Protein AF-A0AAU3LSI2-F1 (afdb_monomer_lite)

Radius of gyration: 29.55 Å; chains: 1; bounding box: 69×57×90 Å

Sequence (149 aa):
MSITVATTAGSTATKSLTALTSHPAGTPSTLPPGGSREDDRQQPCTAHPNWCTEAGIHDAHLGARHVVMGNDGRELLDARLLDFSGSQPAIGLGETDTDAAEARAKAKDFRKFADDLETLADMMDATTSTDRDVASCPGGVSFCTGDSD

pLDDT: mean 72.15, std 24.59, range [27.47, 98.5]

Foldseek 3Di:
DDDDDDDDDDDDDDPDDPDDDDDDDDDDDDDDDDDDPPPQQPAADPVCRPFFPGTHDDQKGKGDWDFDADPVRDTPWIWIWIDGRPDDIFIDIPPDTHHPVRVVVVVVVVVVVVVVVVVVVVVVVVVVVVVVVVVVDDPDDPPPPPDDD

Secondary structure (DSSP, 8-state):
-----PPP--------------------------S--SSTTSSBPSSSTTTB--BSS-SEEEB--EEEEPTTS-EEEEEEEEEETTSPPEEEETTEEE-HHHHHHHHHHHHHHHHHHHHHHHHHHHHHHHHHHHHS--TT---------

Structure (mmCIF, N/CA/C/O backbone):
data_AF-A0AAU3LSI2-F1
#
_entry.id   AF-A0AAU3LSI2-F1
#
loop_
_atom_site.group_PDB
_atom_site.id
_atom_site.type_symbol
_atom_site.label_atom_id
_atom_site.label_alt_id
_atom_site.label_comp_id
_atom_site.label_asym_id
_atom_site.label_entity_id
_atom_site.label_seq_id
_atom_site.pdbx_PDB_ins_code
_atom_site.Cartn_x
_atom_site.Cartn_y
_atom_site.Cartn_z
_atom_site.occupancy
_atom_site.B_iso_or_equiv
_atom_site.auth_seq_id
_atom_site.auth_comp_id
_atom_site.auth_asym_id
_atom_site.auth_atom_id
_atom_site.pdbx_PDB_model_num
ATOM 1 N N . MET A 1 1 ? -7.293 36.433 24.612 1.00 41.31 1 MET A N 1
ATOM 2 C CA . MET A 1 1 ? -5.992 36.092 24.002 1.00 41.31 1 MET A CA 1
ATOM 3 C C . MET A 1 1 ? -6.304 35.357 22.714 1.00 41.31 1 MET A C 1
ATOM 5 O O . MET A 1 1 ? -6.862 34.273 22.783 1.00 41.31 1 MET A O 1
ATOM 9 N N . SER A 1 2 ? -6.075 36.000 21.571 1.00 32.50 2 SER A N 1
ATOM 10 C CA . SER A 1 2 ? -6.440 35.491 20.244 1.00 32.50 2 SER A CA 1
ATOM 11 C C . SER A 1 2 ? -5.163 35.177 19.479 1.00 32.50 2 SER A C 1
ATOM 13 O O . SER A 1 2 ? -4.263 36.015 19.449 1.00 32.50 2 SER A O 1
ATOM 15 N N . ILE A 1 3 ? -5.077 33.988 18.886 1.00 37.44 3 ILE A N 1
ATOM 16 C CA . ILE A 1 3 ? -3.946 33.593 18.047 1.00 37.44 3 ILE A CA 1
ATOM 17 C C . ILE A 1 3 ? -4.458 33.531 16.610 1.00 37.44 3 ILE A C 1
ATOM 19 O O . ILE A 1 3 ? -5.255 32.665 16.260 1.00 37.44 3 ILE A O 1
ATOM 23 N N . THR A 1 4 ? -4.027 34.494 15.803 1.00 33.72 4 THR A N 1
ATOM 24 C CA . THR A 1 4 ? -4.223 34.518 14.353 1.00 33.72 4 THR A CA 1
ATOM 25 C C . THR A 1 4 ? -3.059 33.764 13.722 1.00 33.72 4 THR A C 1
ATOM 27 O O . THR A 1 4 ? -1.910 34.161 13.913 1.00 33.72 4 THR A O 1
ATOM 30 N N . VAL A 1 5 ? -3.329 32.698 12.969 1.00 39.44 5 VAL A N 1
ATOM 31 C CA . VAL A 1 5 ? -2.311 32.030 12.147 1.00 39.44 5 VAL A CA 1
ATOM 32 C C . VAL A 1 5 ? -2.529 32.453 10.701 1.00 39.44 5 VAL A C 1
ATOM 34 O O . VAL A 1 5 ? -3.576 32.184 10.116 1.00 39.44 5 VAL A O 1
ATOM 37 N N . ALA A 1 6 ? -1.548 33.178 10.165 1.00 33.34 6 ALA A N 1
ATOM 38 C CA . ALA A 1 6 ? -1.516 33.642 8.789 1.00 33.34 6 ALA A CA 1
ATOM 39 C C . ALA A 1 6 ? -0.856 32.605 7.865 1.00 33.34 6 ALA A C 1
ATOM 41 O O . ALA A 1 6 ? 0.060 31.877 8.244 1.00 33.34 6 ALA A O 1
ATOM 42 N N . THR A 1 7 ? -1.381 32.589 6.648 1.00 33.81 7 THR A N 1
ATOM 43 C CA . THR A 1 7 ? -1.206 31.681 5.515 1.00 33.81 7 THR A CA 1
ATOM 44 C C . THR A 1 7 ? 0.236 31.554 5.012 1.00 33.81 7 THR A C 1
ATOM 46 O O . THR A 1 7 ? 0.940 32.549 4.853 1.00 33.81 7 THR A O 1
ATOM 49 N N . THR A 1 8 ? 0.651 30.333 4.666 1.00 36.12 8 THR A N 1
ATOM 50 C CA . THR A 1 8 ? 1.864 30.059 3.887 1.00 36.12 8 THR A CA 1
ATOM 51 C C . THR A 1 8 ? 1.590 30.230 2.392 1.00 36.12 8 THR A C 1
ATOM 53 O O . THR A 1 8 ? 0.617 29.701 1.856 1.00 36.12 8 THR A O 1
ATOM 56 N N . ALA A 1 9 ? 2.470 30.955 1.703 1.00 37.00 9 ALA A N 1
ATOM 57 C CA . ALA A 1 9 ? 2.508 31.022 0.249 1.00 37.00 9 ALA A CA 1
ATOM 58 C C . ALA A 1 9 ? 3.908 30.648 -0.256 1.00 37.00 9 ALA A C 1
ATOM 60 O O . ALA A 1 9 ? 4.896 31.256 0.144 1.00 37.00 9 ALA A O 1
ATOM 61 N N . GLY A 1 10 ? 3.945 29.696 -1.193 1.00 27.47 10 GLY A N 1
ATOM 62 C CA . GLY A 1 10 ? 4.858 29.736 -2.334 1.00 27.47 10 GLY A CA 1
ATOM 63 C C . GLY A 1 10 ? 6.136 28.897 -2.274 1.00 27.47 10 GLY A C 1
ATOM 64 O O . GLY A 1 10 ? 7.200 29.393 -1.923 1.00 27.47 10 GLY A O 1
ATOM 65 N N . SER A 1 11 ? 6.085 27.694 -2.847 1.00 34.47 11 SER A N 1
ATOM 66 C CA . SER A 1 11 ? 6.976 27.399 -3.977 1.00 34.47 11 SER A CA 1
ATOM 67 C C . SER A 1 11 ? 6.396 26.323 -4.884 1.00 34.47 11 SER A C 1
ATOM 69 O O . SER A 1 11 ? 6.007 25.236 -4.472 1.00 34.47 11 SER A O 1
ATOM 71 N N . THR A 1 12 ? 6.304 26.727 -6.140 1.00 36.72 12 THR A N 1
ATOM 72 C CA . THR A 1 12 ? 5.748 26.079 -7.318 1.00 36.72 12 THR A CA 1
ATOM 73 C C . THR A 1 12 ? 6.638 24.952 -7.828 1.00 36.72 12 THR A C 1
ATOM 75 O O . THR A 1 12 ? 7.797 25.187 -8.159 1.00 36.72 12 THR A O 1
ATOM 78 N N . ALA A 1 13 ? 6.060 23.770 -8.024 1.00 34.84 13 ALA A N 1
ATOM 79 C CA . ALA A 1 13 ? 6.548 22.795 -8.991 1.00 34.84 13 ALA A CA 1
ATOM 80 C C . ALA A 1 13 ? 5.341 22.240 -9.756 1.00 34.84 13 ALA A C 1
ATOM 82 O O . ALA A 1 13 ? 4.766 21.211 -9.414 1.00 34.84 13 ALA A O 1
ATOM 83 N N . THR A 1 14 ? 4.917 22.970 -10.785 1.00 35.16 14 THR A N 1
ATOM 84 C CA . THR A 1 14 ? 3.986 22.474 -11.800 1.00 35.16 14 THR A CA 1
ATOM 85 C C . THR A 1 14 ? 4.670 21.358 -12.585 1.00 35.16 14 THR A C 1
ATOM 87 O O . THR A 1 14 ? 5.430 21.630 -13.513 1.00 35.16 14 THR A O 1
ATOM 90 N N . LYS A 1 15 ? 4.414 20.097 -12.223 1.00 33.75 15 LYS A N 1
ATOM 91 C CA . LYS A 1 15 ? 4.576 18.983 -13.160 1.00 33.75 15 LYS A CA 1
ATOM 92 C C . LYS A 1 15 ? 3.300 18.906 -13.988 1.00 33.75 15 LYS A C 1
ATOM 94 O O . LYS A 1 15 ? 2.236 18.577 -13.473 1.00 33.75 15 LYS A O 1
ATOM 99 N N . SER A 1 16 ? 3.416 19.286 -15.255 1.00 32.66 16 SER A N 1
ATOM 100 C CA . SER A 1 16 ? 2.362 19.131 -16.251 1.00 32.66 16 SER A CA 1
ATOM 101 C C . SER A 1 16 ? 1.941 17.664 -16.329 1.00 32.66 16 SER A C 1
ATOM 103 O O . SER A 1 16 ? 2.702 16.820 -16.794 1.00 32.66 16 SER A O 1
ATOM 105 N N . LEU A 1 17 ? 0.727 17.372 -15.864 1.00 36.81 17 LEU A N 1
ATOM 106 C CA . LEU A 1 17 ? 0.017 16.130 -16.141 1.00 36.81 17 LEU A CA 1
ATOM 107 C C . LEU A 1 17 ? -0.451 16.178 -17.595 1.00 36.81 17 LEU A C 1
ATOM 109 O O . LEU A 1 17 ? -1.434 16.840 -17.927 1.00 36.81 17 LEU A O 1
ATOM 113 N N . THR A 1 18 ? 0.272 15.492 -18.473 1.00 36.28 18 THR A N 1
ATOM 114 C CA . THR A 1 18 ? -0.213 15.226 -19.825 1.00 36.28 18 THR A CA 1
ATOM 115 C C . THR A 1 18 ?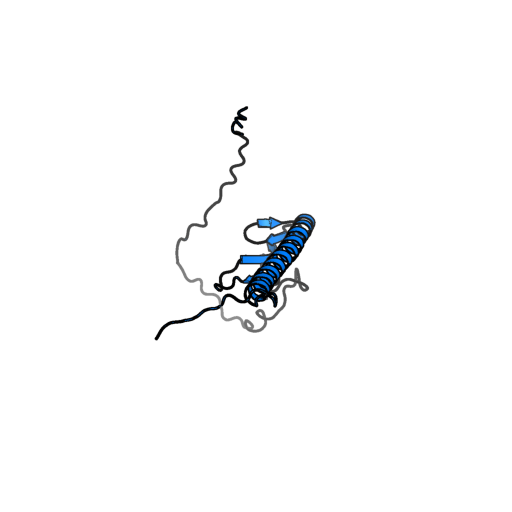 -1.283 14.143 -19.723 1.00 36.28 18 THR A C 1
ATOM 117 O O . THR A 1 18 ? -0.981 12.956 -19.649 1.00 36.28 18 THR A O 1
ATOM 120 N N . ALA A 1 19 ? -2.544 14.571 -19.674 1.00 37.38 19 ALA A N 1
ATOM 121 C CA . ALA A 1 19 ? -3.696 13.704 -19.864 1.00 37.38 19 ALA A CA 1
ATOM 122 C C . ALA A 1 19 ? -3.583 13.015 -21.234 1.00 37.38 19 ALA A C 1
ATOM 124 O O . ALA A 1 19 ? -3.453 13.689 -22.258 1.00 37.38 19 ALA A O 1
ATOM 125 N N 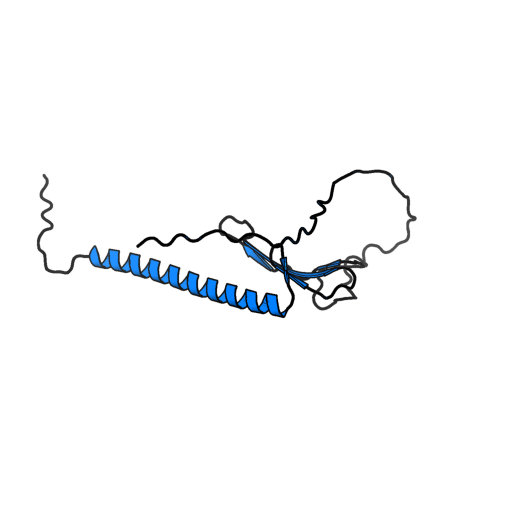. LEU A 1 20 ? -3.609 11.681 -21.259 1.00 46.38 20 LEU A N 1
ATOM 126 C CA . LEU A 1 20 ? -3.621 10.912 -22.501 1.00 46.38 20 LEU A CA 1
ATOM 127 C C . LEU A 1 20 ? -4.963 11.121 -23.214 1.00 46.38 20 LEU A C 1
ATOM 129 O O . LEU A 1 20 ? -5.992 10.548 -22.862 1.00 46.38 20 LEU A O 1
ATOM 133 N N . THR A 1 21 ? -4.933 11.982 -24.225 1.00 34.25 21 THR A N 1
ATOM 134 C CA . THR A 1 21 ? -5.989 12.204 -25.207 1.00 34.25 21 THR A CA 1
ATOM 135 C C . THR A 1 21 ? -6.193 10.942 -26.048 1.00 34.25 21 THR A C 1
ATOM 137 O O . THR A 1 21 ? -5.283 10.472 -26.726 1.00 34.25 21 THR A O 1
ATOM 140 N N . SER A 1 22 ? -7.415 10.408 -26.038 1.00 44.97 22 SER A N 1
ATOM 141 C CA . SER A 1 22 ? -7.897 9.431 -27.025 1.00 44.97 22 SER A CA 1
ATOM 142 C C . SER A 1 22 ? -7.885 10.040 -28.426 1.00 44.97 22 SER A C 1
ATOM 144 O O . SER A 1 22 ? -8.286 11.193 -28.520 1.00 44.97 22 SER A O 1
ATOM 146 N N . HIS A 1 23 ? -7.488 9.296 -29.474 1.00 37.69 23 HIS A N 1
ATOM 147 C CA . HIS A 1 23 ? -7.850 9.480 -30.903 1.00 37.69 23 HIS A CA 1
ATOM 148 C C . HIS A 1 23 ? -7.210 8.357 -31.776 1.00 37.69 23 HIS A C 1
ATOM 150 O O . HIS A 1 23 ? -6.316 7.668 -31.291 1.00 37.69 23 HIS A O 1
ATOM 156 N N . PRO A 1 24 ? -7.677 8.082 -33.015 1.00 39.47 24 PRO A N 1
ATOM 157 C CA . PRO A 1 24 ? -8.658 7.045 -33.343 1.00 39.47 24 PRO A CA 1
ATOM 158 C C . PRO A 1 24 ? -8.114 5.979 -34.330 1.00 39.47 24 PRO A C 1
ATOM 160 O O . PRO A 1 24 ? -6.969 6.020 -34.770 1.00 39.47 24 PRO A O 1
ATOM 163 N N . ALA A 1 25 ? -8.966 5.013 -34.679 1.00 47.81 25 ALA A N 1
ATOM 164 C CA . ALA A 1 25 ? -8.683 3.881 -35.564 1.00 47.81 25 ALA A CA 1
ATOM 165 C C . ALA A 1 25 ? -8.319 4.240 -37.029 1.00 47.81 25 ALA A C 1
ATOM 167 O O . ALA A 1 25 ? -8.927 5.123 -37.632 1.00 47.81 25 ALA A O 1
ATOM 168 N N . GLY A 1 26 ? -7.412 3.439 -37.614 1.00 31.41 26 GLY A N 1
ATOM 169 C CA . GLY A 1 26 ? -7.097 3.296 -39.053 1.00 31.41 26 GLY A CA 1
ATOM 170 C C . GLY A 1 26 ? -5.628 2.865 -39.223 1.00 31.41 26 GLY A C 1
ATOM 171 O O . GLY A 1 26 ? -4.759 3.514 -38.663 1.00 31.41 26 GLY A O 1
ATOM 172 N N . THR A 1 27 ? -5.199 1.792 -39.900 1.00 35.41 27 THR A N 1
ATOM 173 C CA . THR A 1 27 ? -5.689 0.967 -41.033 1.00 35.41 27 THR A CA 1
ATOM 174 C C . THR A 1 27 ? -4.915 -0.386 -40.965 1.00 35.41 27 THR A C 1
ATOM 176 O O . THR A 1 27 ? -3.877 -0.432 -40.300 1.00 35.41 27 THR A O 1
ATOM 179 N N . PRO A 1 28 ? -5.352 -1.500 -41.595 1.00 46.59 28 PRO A N 1
ATOM 180 C CA . PRO A 1 28 ? -4.821 -2.834 -41.318 1.00 46.59 28 PRO A CA 1
ATOM 181 C C . PRO A 1 28 ? -3.526 -3.099 -42.094 1.00 46.59 28 PRO A C 1
ATOM 183 O O . PRO A 1 28 ? -3.482 -2.929 -43.311 1.00 46.59 28 PRO A O 1
ATOM 186 N N . SER A 1 29 ? -2.487 -3.565 -41.399 1.00 39.38 29 SER A N 1
ATOM 187 C CA . SER A 1 29 ? -1.257 -4.045 -42.033 1.00 39.38 29 SER A CA 1
ATOM 188 C C . SER A 1 29 ? -1.222 -5.571 -41.971 1.00 39.38 29 SER A C 1
ATOM 190 O O . SER A 1 29 ? -1.083 -6.168 -40.903 1.00 39.38 29 SER A O 1
ATOM 192 N N . THR A 1 30 ? -1.430 -6.201 -43.124 1.00 47.97 30 THR A N 1
ATOM 193 C CA . THR A 1 30 ? -1.398 -7.653 -43.321 1.00 47.97 30 THR A CA 1
ATOM 194 C C . THR A 1 30 ? 0.013 -8.194 -43.063 1.00 47.97 30 THR A C 1
ATOM 196 O O . THR A 1 30 ? 0.951 -7.827 -43.765 1.00 47.97 30 THR A O 1
ATOM 199 N N . LEU A 1 31 ? 0.160 -9.096 -42.085 1.00 46.88 31 LEU A N 1
ATOM 200 C CA . LEU A 1 31 ? 1.379 -9.880 -41.821 1.00 46.88 31 LEU A CA 1
ATOM 201 C C . LEU A 1 31 ? 1.155 -11.363 -42.197 1.00 46.88 31 LEU A C 1
ATOM 203 O O . LEU A 1 31 ? 0.023 -11.842 -42.105 1.00 46.88 31 LEU A O 1
ATOM 207 N N . PRO A 1 32 ? 2.204 -12.093 -42.633 1.00 41.88 32 PRO A N 1
ATOM 208 C CA . PRO A 1 32 ? 2.092 -13.430 -43.217 1.00 41.88 32 PRO A CA 1
ATOM 209 C C . PRO A 1 32 ? 1.790 -14.513 -42.161 1.00 41.88 32 PRO A C 1
ATOM 211 O O . PRO A 1 32 ? 2.082 -14.312 -40.977 1.00 41.88 32 PRO A O 1
ATOM 214 N N . PRO A 1 33 ? 1.241 -15.682 -42.558 1.00 50.38 33 PRO A N 1
ATOM 215 C CA . PRO A 1 33 ? 0.947 -16.771 -41.637 1.00 50.38 33 PRO A CA 1
ATOM 216 C C . PRO A 1 33 ? 2.232 -17.566 -41.375 1.00 50.38 33 PRO A C 1
ATOM 218 O O . PRO A 1 33 ? 2.565 -18.504 -42.093 1.00 50.38 33 PRO A O 1
ATOM 221 N N . GLY A 1 34 ? 2.989 -17.145 -40.364 1.00 37.50 34 GLY A N 1
ATOM 222 C CA . GLY A 1 34 ? 4.120 -17.889 -39.809 1.00 37.50 34 GLY A CA 1
ATOM 223 C C . GLY A 1 34 ? 3.734 -18.441 -38.444 1.00 37.50 34 GLY A C 1
ATOM 224 O O . GLY A 1 34 ? 3.289 -17.681 -37.588 1.00 37.50 34 GLY A O 1
ATOM 225 N N . GLY A 1 35 ? 3.828 -19.762 -38.296 1.00 46.56 35 GLY A N 1
ATOM 226 C CA . GLY A 1 35 ? 3.338 -20.532 -37.156 1.00 46.56 35 GLY A CA 1
ATOM 227 C C . GLY A 1 35 ? 3.969 -20.199 -35.802 1.00 46.56 35 GLY A C 1
ATOM 228 O O . GLY A 1 35 ? 4.952 -19.470 -35.706 1.00 46.56 35 GLY A O 1
ATOM 229 N N . SER A 1 36 ? 3.368 -20.807 -34.776 1.00 48.41 36 SER A N 1
ATOM 230 C CA . SER A 1 36 ? 3.745 -20.774 -33.355 1.00 48.41 36 SER A CA 1
ATOM 231 C C . SER A 1 36 ? 3.415 -19.467 -32.628 1.00 48.41 36 SER A C 1
ATOM 233 O O . SER A 1 36 ? 4.295 -18.699 -32.270 1.00 48.41 36 SER A O 1
ATOM 235 N N . ARG A 1 37 ? 2.125 -19.211 -32.371 1.00 47.09 37 ARG A N 1
ATOM 236 C CA . ARG A 1 37 ? 1.672 -18.095 -31.508 1.00 47.09 37 ARG A CA 1
ATOM 237 C C . ARG A 1 37 ? 0.943 -18.531 -30.237 1.00 47.09 37 ARG A C 1
ATOM 239 O O . ARG A 1 37 ? 0.452 -17.681 -29.499 1.00 47.09 37 ARG A O 1
ATOM 246 N N . GLU A 1 38 ? 0.877 -19.832 -29.979 1.00 45.94 38 GLU A N 1
ATOM 247 C CA . GLU A 1 38 ? 0.190 -20.380 -28.804 1.00 45.94 38 GLU A CA 1
ATOM 248 C C . GLU A 1 38 ? 1.136 -20.711 -27.639 1.00 45.94 38 GLU A C 1
ATOM 250 O O . GLU A 1 38 ? 0.653 -20.853 -26.524 1.00 45.94 38 GLU A O 1
ATOM 255 N N . ASP A 1 39 ? 2.462 -20.721 -27.843 1.00 50.59 39 ASP A N 1
ATOM 256 C CA . ASP A 1 39 ? 3.438 -21.008 -26.770 1.00 50.59 39 ASP A CA 1
ATOM 257 C C . ASP A 1 39 ? 4.058 -19.744 -26.134 1.00 50.59 39 ASP A C 1
ATOM 259 O O . ASP A 1 39 ? 4.428 -19.734 -24.964 1.00 50.59 39 ASP A O 1
ATOM 263 N N . ASP A 1 40 ? 4.093 -18.625 -26.867 1.00 53.03 40 ASP A N 1
ATOM 264 C CA . ASP A 1 40 ? 4.729 -17.371 -26.418 1.00 53.03 40 ASP A CA 1
ATOM 265 C C . ASP A 1 40 ? 3.920 -16.614 -25.347 1.00 53.03 40 ASP A C 1
ATOM 267 O O . ASP A 1 40 ? 4.445 -15.746 -24.654 1.00 53.03 40 ASP A O 1
ATOM 271 N N . ARG A 1 41 ? 2.627 -16.936 -25.185 1.00 54.31 41 ARG A N 1
ATOM 272 C CA . ARG A 1 41 ? 1.745 -16.294 -24.188 1.00 54.31 41 ARG A CA 1
ATOM 273 C C . ARG A 1 41 ? 1.864 -16.888 -22.785 1.00 54.31 41 ARG A C 1
ATOM 275 O O . ARG A 1 41 ? 1.249 -16.359 -21.864 1.00 54.31 41 ARG A O 1
ATOM 282 N N . GLN A 1 42 ? 2.630 -17.967 -22.630 1.00 62.56 42 GLN A N 1
ATOM 283 C CA . GLN A 1 42 ? 2.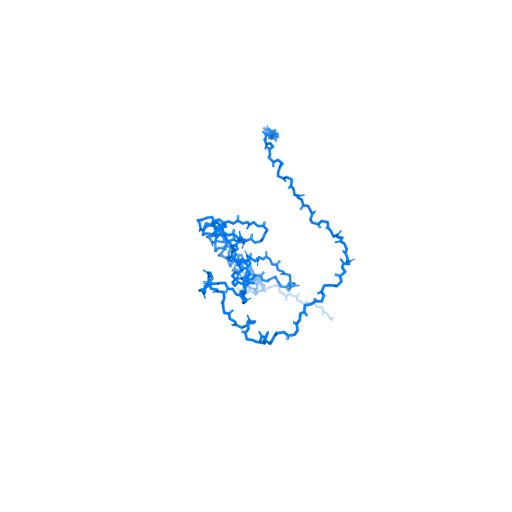812 -18.654 -21.352 1.00 62.56 42 GLN A CA 1
ATOM 284 C C . GLN A 1 42 ? 4.241 -18.544 -20.806 1.00 62.56 42 GLN A C 1
ATOM 286 O O . GLN A 1 42 ? 4.483 -18.926 -19.661 1.00 62.56 42 GLN A O 1
ATOM 291 N N . GLN A 1 43 ? 5.187 -18.033 -21.603 1.00 79.69 43 GLN A N 1
ATOM 292 C CA . GLN A 1 43 ? 6.568 -17.873 -21.160 1.00 79.69 43 GLN A CA 1
ATOM 293 C C . GLN A 1 43 ? 6.652 -16.741 -20.121 1.00 79.69 43 GLN A C 1
ATOM 295 O O . GLN A 1 43 ? 6.157 -15.636 -20.382 1.00 79.69 43 GLN A O 1
ATOM 300 N N . PRO A 1 44 ? 7.251 -16.994 -18.942 1.00 85.88 44 PRO A N 1
ATOM 301 C CA . PRO A 1 44 ? 7.406 -15.978 -17.912 1.00 85.88 44 PRO A CA 1
ATOM 302 C C . PRO A 1 44 ? 8.331 -14.859 -18.397 1.00 85.88 44 PRO A C 1
ATOM 304 O O . PRO A 1 44 ? 9.205 -15.076 -19.241 1.00 85.88 44 PRO A O 1
ATOM 307 N N . CYS A 1 45 ? 8.167 -13.665 -17.828 1.00 89.12 45 CYS A N 1
ATOM 308 C CA . CYS A 1 45 ? 9.058 -12.543 -18.095 1.00 89.12 45 CYS A CA 1
ATOM 309 C C . CYS A 1 45 ? 10.530 -12.944 -17.899 1.00 89.12 45 CYS A C 1
ATOM 311 O O . CYS A 1 45 ? 10.926 -13.397 -16.826 1.00 89.12 45 CYS A O 1
ATOM 313 N N . THR A 1 46 ? 11.362 -12.736 -18.918 1.00 88.69 46 THR A N 1
ATOM 314 C CA . THR A 1 46 ? 12.793 -13.072 -18.854 1.00 88.69 46 THR A CA 1
ATOM 315 C C . THR A 1 46 ? 13.624 -12.011 -18.136 1.00 88.69 46 THR A C 1
ATOM 317 O O . THR A 1 46 ? 14.647 -12.348 -17.545 1.00 88.69 46 THR A O 1
ATOM 320 N N . ALA A 1 47 ? 13.187 -10.747 -18.152 1.00 88.50 47 ALA A N 1
ATOM 321 C CA . ALA A 1 47 ? 13.870 -9.649 -17.467 1.00 88.50 47 ALA A CA 1
ATOM 322 C C . ALA A 1 47 ? 13.728 -9.748 -15.941 1.00 88.50 47 ALA A C 1
ATOM 324 O O . ALA A 1 47 ? 14.689 -9.522 -15.209 1.00 88.50 47 ALA A O 1
ATOM 325 N N . HIS A 1 48 ? 12.540 -10.137 -15.472 1.00 89.81 48 HIS A N 1
ATOM 326 C CA . HIS A 1 48 ? 12.174 -10.159 -14.055 1.00 89.81 48 HIS A CA 1
ATOM 327 C C . HIS A 1 48 ? 11.397 -11.436 -13.685 1.00 89.81 48 HIS A C 1
ATOM 329 O O . HIS A 1 48 ? 10.233 -11.364 -13.275 1.00 89.81 48 HIS A O 1
ATOM 335 N N . PRO A 1 49 ? 12.017 -12.626 -13.813 1.00 88.81 49 PRO A N 1
ATOM 336 C CA . PRO A 1 49 ? 11.321 -13.916 -13.730 1.00 88.81 49 PRO A CA 1
ATOM 337 C C . PRO A 1 49 ? 10.761 -14.246 -12.343 1.00 88.81 49 PRO A C 1
ATOM 339 O O . PRO A 1 49 ? 9.936 -15.143 -12.203 1.00 88.81 49 PRO A O 1
ATOM 342 N N . ASN A 1 50 ? 11.225 -13.560 -11.299 1.00 90.81 50 ASN A N 1
ATOM 343 C CA . ASN A 1 50 ? 10.861 -13.834 -9.912 1.00 90.81 50 ASN A CA 1
ATOM 344 C C . ASN A 1 50 ? 9.696 -12.986 -9.387 1.00 90.81 50 ASN A C 1
ATOM 346 O O . ASN A 1 50 ? 9.208 -13.271 -8.295 1.00 90.81 50 ASN A O 1
ATOM 350 N N . TRP A 1 51 ? 9.282 -11.937 -10.098 1.00 92.19 51 TRP A N 1
ATOM 351 C CA . TRP A 1 51 ? 8.242 -11.038 -9.591 1.00 92.19 51 TRP A CA 1
ATOM 352 C C . TRP A 1 51 ? 7.300 -10.492 -10.655 1.00 92.19 51 TRP A C 1
ATOM 354 O O . TRP A 1 51 ? 6.169 -10.154 -10.308 1.00 92.19 51 TRP A O 1
ATOM 364 N N . CYS A 1 52 ? 7.721 -10.395 -11.919 1.00 93.62 52 CYS A N 1
ATOM 365 C CA . CYS A 1 52 ? 6.853 -9.881 -12.965 1.00 93.62 52 CYS A CA 1
ATOM 366 C C . CYS A 1 52 ? 5.800 -10.924 -13.354 1.00 93.62 52 CYS A C 1
ATOM 368 O O . CYS A 1 52 ? 6.119 -12.086 -13.606 1.00 93.62 52 CYS A O 1
ATOM 370 N N . THR A 1 53 ? 4.539 -10.498 -13.393 1.00 93.38 53 THR A N 1
ATOM 371 C CA . THR A 1 53 ? 3.385 -11.348 -13.710 1.00 93.38 53 THR A CA 1
ATOM 372 C C . THR A 1 53 ? 2.993 -11.312 -15.184 1.00 93.38 53 THR A C 1
ATOM 374 O O . THR A 1 53 ? 2.163 -12.111 -15.606 1.00 93.38 53 THR A O 1
ATOM 377 N N . GLU A 1 54 ? 3.574 -10.400 -15.963 1.00 90.06 54 GLU A N 1
ATOM 378 C CA . GLU A 1 54 ? 3.332 -10.279 -17.401 1.00 90.06 54 GLU A CA 1
ATOM 379 C C . GLU A 1 54 ? 4.080 -11.379 -18.175 1.00 90.06 54 GLU A C 1
ATOM 381 O O . GLU A 1 54 ? 5.245 -11.686 -17.889 1.00 90.06 54 GLU A O 1
ATOM 386 N N . ALA A 1 55 ? 3.420 -11.957 -19.180 1.00 87.31 55 ALA A N 1
ATOM 387 C CA . ALA A 1 55 ? 3.959 -13.031 -20.014 1.00 87.31 55 ALA A CA 1
ATOM 388 C C . ALA A 1 55 ? 4.396 -12.529 -21.398 1.00 87.31 55 ALA A C 1
ATOM 390 O O . ALA A 1 55 ? 3.878 -11.536 -21.912 1.00 87.31 55 ALA A O 1
ATOM 391 N N . GLY A 1 56 ? 5.322 -13.256 -22.024 1.00 85.62 56 GLY A N 1
ATOM 392 C CA . GLY A 1 56 ? 5.865 -12.911 -23.338 1.00 85.62 56 GLY A CA 1
ATOM 393 C C . GLY A 1 56 ? 6.817 -11.708 -23.313 1.00 85.62 56 GLY A C 1
ATOM 394 O O . GLY A 1 56 ? 7.374 -11.350 -22.276 1.00 85.62 56 GLY A O 1
ATOM 395 N N . ILE A 1 57 ? 7.040 -11.103 -24.483 1.00 86.38 57 ILE A N 1
ATOM 396 C CA . ILE A 1 57 ? 7.902 -9.923 -24.647 1.00 86.38 57 ILE A CA 1
ATOM 397 C C . ILE A 1 57 ? 7.098 -8.659 -24.320 1.00 86.38 57 ILE A C 1
ATOM 399 O O . ILE A 1 57 ? 6.090 -8.383 -24.972 1.00 86.38 57 ILE A O 1
ATOM 403 N N . HIS A 1 58 ? 7.564 -7.883 -23.342 1.00 87.56 58 HIS A N 1
ATOM 404 C CA . HIS A 1 58 ? 6.949 -6.629 -22.902 1.00 87.56 58 HIS A CA 1
ATOM 405 C C . HIS A 1 58 ? 7.995 -5.642 -22.377 1.00 87.56 58 HIS A C 1
ATOM 407 O O . HIS A 1 58 ? 9.051 -6.042 -21.890 1.00 87.56 58 HIS A O 1
ATOM 413 N N . ASP A 1 59 ? 7.674 -4.352 -22.493 1.00 87.81 59 ASP A N 1
ATOM 414 C CA . ASP A 1 59 ? 8.547 -3.236 -22.095 1.00 87.81 59 ASP A CA 1
ATOM 415 C C . ASP A 1 59 ? 8.220 -2.684 -20.694 1.00 87.81 59 ASP A C 1
ATOM 417 O O . ASP A 1 59 ? 8.968 -1.868 -20.145 1.00 87.81 59 ASP A O 1
ATOM 421 N N . ALA A 1 60 ? 7.073 -3.090 -20.143 1.00 89.94 60 ALA A N 1
ATOM 422 C CA . ALA A 1 60 ? 6.572 -2.691 -18.838 1.00 89.94 60 ALA A CA 1
ATOM 423 C C . ALA A 1 60 ? 6.393 -3.934 -17.970 1.00 89.94 60 ALA A C 1
ATOM 425 O O . ALA A 1 60 ? 5.605 -4.822 -18.288 1.00 89.94 60 ALA A O 1
ATOM 426 N N . HIS A 1 61 ? 7.102 -3.966 -16.850 1.00 92.56 61 HIS A N 1
ATOM 427 C CA . HIS A 1 61 ? 7.117 -5.093 -15.939 1.00 92.56 61 HIS A CA 1
ATOM 428 C C . HIS A 1 61 ? 6.257 -4.773 -14.724 1.00 92.56 61 HIS A C 1
ATOM 430 O O . HIS A 1 61 ? 6.593 -3.915 -13.904 1.00 92.56 61 HIS A O 1
ATOM 436 N N . LEU A 1 62 ? 5.134 -5.478 -14.613 1.00 93.38 62 LEU A N 1
ATOM 437 C CA . LEU A 1 62 ? 4.200 -5.338 -13.504 1.00 93.38 62 LEU A CA 1
ATOM 438 C C . LEU A 1 62 ? 4.322 -6.547 -12.584 1.00 93.38 62 LEU A C 1
ATOM 440 O O . LEU A 1 62 ? 4.343 -7.688 -13.046 1.00 93.38 62 LEU A O 1
ATOM 444 N N . GLY A 1 63 ? 4.446 -6.289 -11.288 1.00 94.12 63 GLY A N 1
ATOM 445 C CA . GLY A 1 63 ? 4.408 -7.311 -10.257 1.00 94.12 63 GLY A CA 1
ATOM 446 C C . GLY A 1 63 ? 2.988 -7.670 -9.840 1.00 94.12 63 GLY A C 1
ATOM 447 O O . GLY A 1 63 ? 2.011 -7.039 -10.251 1.00 94.12 63 GLY A O 1
ATOM 448 N N . ALA A 1 64 ? 2.895 -8.666 -8.958 1.00 95.00 64 ALA A N 1
ATOM 449 C CA . ALA A 1 64 ? 1.631 -9.066 -8.361 1.00 95.00 64 ALA A CA 1
ATOM 450 C C . ALA A 1 64 ? 0.919 -7.874 -7.706 1.00 95.00 64 ALA A C 1
ATOM 452 O O . ALA A 1 64 ? 1.528 -7.029 -7.044 1.00 95.00 64 ALA A O 1
ATOM 453 N N . ARG A 1 65 ? -0.395 -7.832 -7.907 1.00 94.19 65 ARG A N 1
ATOM 454 C CA . ARG A 1 65 ? -1.265 -6.793 -7.377 1.00 94.19 65 ARG A CA 1
ATOM 455 C C . ARG A 1 65 ? -1.700 -7.129 -5.951 1.00 94.19 65 ARG A C 1
ATOM 457 O O . ARG A 1 65 ? -2.257 -8.202 -5.725 1.00 94.19 65 ARG A O 1
ATOM 464 N N . HIS A 1 66 ? -1.516 -6.199 -5.018 1.00 95.56 66 HIS A N 1
ATOM 465 C CA . HIS A 1 66 ? -1.953 -6.323 -3.628 1.00 95.56 66 HIS A CA 1
ATOM 466 C C . HIS A 1 66 ? -2.990 -5.248 -3.305 1.00 95.56 66 HIS A C 1
ATOM 468 O O . HIS A 1 66 ? -2.645 -4.075 -3.224 1.00 95.56 66 HIS A O 1
ATOM 474 N N . VAL A 1 67 ? -4.249 -5.643 -3.089 1.00 95.12 67 VAL A N 1
ATOM 475 C CA . VAL A 1 67 ? -5.361 -4.698 -2.894 1.00 95.12 67 VAL A CA 1
ATOM 476 C C . VAL A 1 67 ? -6.007 -4.874 -1.526 1.00 95.12 67 VAL A C 1
ATOM 478 O O . VAL A 1 67 ? -6.285 -5.996 -1.105 1.00 95.12 67 VAL A O 1
ATOM 481 N N . VAL A 1 68 ? -6.292 -3.759 -0.857 1.00 94.94 68 VAL A N 1
ATOM 482 C CA . VAL A 1 68 ? -7.195 -3.695 0.295 1.00 94.94 68 VAL A CA 1
ATOM 483 C C . VAL A 1 68 ? -8.552 -3.205 -0.196 1.00 94.94 68 VAL A C 1
ATOM 485 O O . VAL A 1 68 ? -8.663 -2.104 -0.740 1.00 94.94 68 VAL A O 1
ATOM 488 N N . MET A 1 69 ? -9.582 -4.024 -0.003 1.00 96.00 69 MET A N 1
ATOM 489 C CA . MET A 1 69 ? -10.957 -3.705 -0.387 1.00 96.00 69 MET A CA 1
ATOM 490 C C . MET A 1 69 ? -11.720 -3.101 0.788 1.00 96.00 69 MET A C 1
ATOM 492 O O . MET A 1 69 ? -11.569 -3.538 1.928 1.00 96.00 69 MET A O 1
ATOM 496 N N . GLY A 1 70 ? -12.571 -2.123 0.502 1.00 94.81 70 GLY A N 1
ATOM 497 C CA . GLY A 1 70 ? -13.566 -1.626 1.438 1.00 94.81 70 GLY A CA 1
ATOM 498 C C . GLY A 1 70 ? -14.774 -2.554 1.523 1.00 94.81 70 GLY A C 1
ATOM 499 O O . GLY A 1 70 ? -15.033 -3.365 0.632 1.00 94.81 70 GLY A O 1
ATOM 500 N N . ASN A 1 71 ? -15.567 -2.385 2.582 1.00 95.06 71 ASN A N 1
ATOM 501 C CA . ASN A 1 71 ? -16.822 -3.125 2.772 1.00 95.06 71 ASN A CA 1
ATOM 502 C C . ASN A 1 71 ? -17.874 -2.803 1.695 1.00 95.06 71 ASN A C 1
ATOM 504 O O . ASN A 1 71 ? -18.827 -3.554 1.514 1.00 95.06 71 ASN A O 1
ATOM 508 N N . ASP A 1 72 ? -17.703 -1.688 0.982 1.00 96.19 72 ASP A N 1
ATOM 509 C CA . ASP A 1 72 ? -18.509 -1.281 -0.171 1.00 96.19 72 ASP A CA 1
ATOM 510 C C . ASP A 1 72 ? -18.019 -1.896 -1.497 1.00 96.19 72 ASP A C 1
ATOM 512 O O . ASP A 1 72 ? -18.563 -1.593 -2.559 1.00 96.19 72 ASP A O 1
ATOM 516 N N . GLY A 1 73 ? -16.990 -2.748 -1.450 1.00 94.62 73 GLY A N 1
ATOM 517 C CA . GLY A 1 73 ? -16.392 -3.385 -2.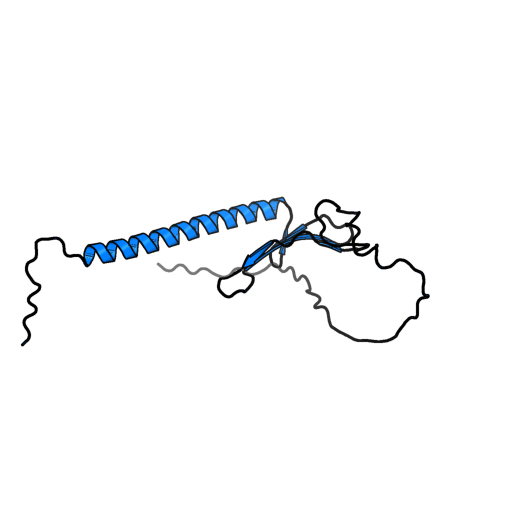618 1.00 94.62 73 GLY A CA 1
ATOM 518 C C . GLY A 1 73 ? -15.524 -2.454 -3.463 1.00 94.62 73 GLY A C 1
ATOM 519 O O . GLY A 1 73 ? -15.074 -2.869 -4.530 1.00 94.62 73 GLY A O 1
ATOM 520 N N . ARG A 1 74 ? -15.265 -1.216 -3.023 1.00 95.88 74 ARG A N 1
ATOM 521 C CA . ARG A 1 74 ? -14.318 -0.319 -3.694 1.00 95.88 74 ARG A CA 1
ATOM 522 C C . ARG A 1 74 ? -12.903 -0.557 -3.188 1.00 95.88 74 ARG A C 1
ATOM 524 O O . ARG A 1 74 ? -12.686 -0.948 -2.044 1.00 95.88 74 ARG A O 1
ATOM 531 N N . GLU A 1 75 ? -11.931 -0.313 -4.052 1.00 94.06 75 GLU A N 1
ATOM 532 C CA . GLU A 1 75 ? -10.521 -0.419 -3.695 1.00 94.06 75 GLU A CA 1
ATOM 533 C C . GLU A 1 75 ? -10.131 0.759 -2.799 1.00 94.06 75 GLU A C 1
ATOM 535 O O . GLU A 1 75 ? -10.373 1.916 -3.142 1.00 94.06 75 GLU A O 1
ATOM 540 N N . LEU A 1 76 ? -9.547 0.463 -1.639 1.00 92.50 76 LEU A N 1
ATOM 541 C CA . LEU A 1 76 ? -9.044 1.478 -0.712 1.00 92.50 76 LEU A CA 1
ATOM 542 C C . LEU A 1 76 ? -7.553 1.730 -0.915 1.00 92.50 76 LEU A C 1
ATOM 544 O O . LEU A 1 76 ? -7.082 2.853 -0.750 1.00 92.50 76 LEU A O 1
ATOM 548 N N . LEU A 1 77 ? -6.810 0.677 -1.251 1.00 93.44 77 LEU A N 1
ATOM 549 C CA . LEU A 1 77 ? -5.372 0.738 -1.452 1.00 93.44 77 LEU A CA 1
ATOM 550 C C . LEU A 1 77 ? -4.941 -0.357 -2.423 1.00 93.44 77 LEU A C 1
ATOM 552 O O . LEU A 1 77 ? -5.397 -1.489 -2.302 1.00 93.44 77 LEU A O 1
ATOM 556 N N . ASP A 1 78 ? -4.032 -0.026 -3.332 1.00 94.06 78 ASP A N 1
ATOM 557 C CA . ASP A 1 78 ? -3.365 -0.968 -4.232 1.00 94.06 78 ASP A CA 1
ATOM 558 C C . ASP A 1 78 ? -1.853 -0.787 -4.104 1.00 94.06 78 ASP A C 1
ATOM 560 O O . ASP A 1 78 ? -1.374 0.342 -3.972 1.00 94.06 78 ASP A O 1
ATOM 564 N N . ALA A 1 79 ? -1.110 -1.885 -4.142 1.00 95.94 79 ALA A N 1
ATOM 565 C CA . ALA A 1 79 ? 0.340 -1.891 -4.159 1.00 95.94 79 ALA A CA 1
ATOM 566 C C . ALA A 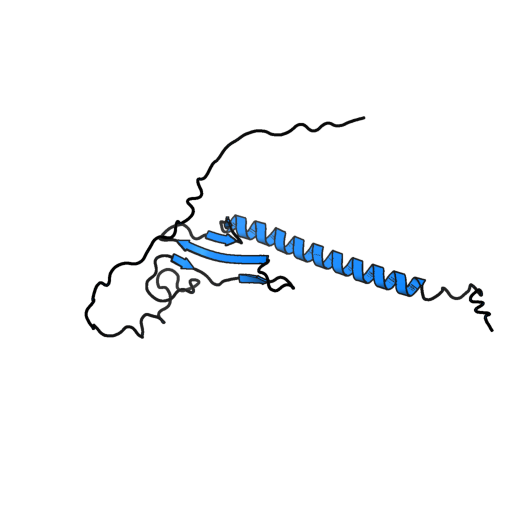1 79 ? 0.866 -2.923 -5.160 1.00 95.94 79 ALA A C 1
ATOM 568 O O . ALA A 1 79 ? 0.413 -4.070 -5.182 1.00 95.94 79 ALA A O 1
ATOM 569 N N . ARG A 1 80 ? 1.858 -2.534 -5.965 1.00 95.56 80 ARG A N 1
ATOM 570 C CA . ARG A 1 80 ? 2.530 -3.430 -6.918 1.00 95.56 80 ARG A CA 1
ATOM 571 C C . ARG A 1 80 ? 3.939 -2.954 -7.252 1.00 95.56 80 ARG A C 1
ATOM 573 O O . ARG A 1 80 ? 4.233 -1.764 -7.182 1.00 95.56 80 ARG A O 1
ATOM 580 N N . LEU A 1 81 ? 4.802 -3.889 -7.639 1.00 95.31 81 LEU A N 1
ATOM 581 C CA . LEU A 1 81 ? 6.130 -3.575 -8.164 1.00 95.31 81 LEU A CA 1
ATOM 582 C C . LEU A 1 81 ? 6.014 -3.156 -9.637 1.00 95.31 81 LEU A C 1
ATOM 584 O O . LEU A 1 81 ? 5.262 -3.774 -10.390 1.00 95.31 81 LEU A O 1
ATOM 588 N N . LEU A 1 82 ? 6.729 -2.107 -10.024 1.00 94.06 82 LEU A N 1
ATOM 589 C CA . LEU A 1 82 ? 6.681 -1.479 -11.340 1.00 94.06 82 LEU A CA 1
ATOM 590 C C . LEU A 1 82 ? 8.105 -1.289 -11.864 1.00 94.06 82 LEU A C 1
ATOM 592 O O . LEU A 1 82 ? 8.958 -0.773 -11.147 1.00 94.06 82 LEU A O 1
ATOM 596 N N . ASP A 1 83 ? 8.353 -1.648 -13.118 1.00 92.62 83 ASP A N 1
ATOM 597 C CA . ASP A 1 83 ? 9.536 -1.214 -13.863 1.00 92.62 83 ASP A CA 1
ATOM 598 C C . ASP A 1 83 ? 9.134 -0.902 -15.306 1.00 92.62 83 ASP A C 1
ATOM 600 O O . ASP A 1 83 ? 8.652 -1.770 -16.036 1.00 92.62 83 ASP A O 1
ATOM 604 N N . PHE A 1 84 ? 9.312 0.355 -15.707 1.00 86.81 84 PHE A N 1
ATOM 605 C CA . PHE A 1 84 ? 9.004 0.826 -17.048 1.00 86.81 84 PHE A CA 1
ATOM 606 C C . PHE A 1 84 ? 10.305 1.051 -17.821 1.00 86.81 84 PHE A C 1
ATOM 608 O O . PHE A 1 84 ? 10.978 2.070 -17.661 1.00 86.81 84 PHE A O 1
ATOM 615 N N . SER A 1 85 ? 10.641 0.094 -18.690 1.00 69.56 85 SER A N 1
ATOM 616 C CA . SER A 1 85 ? 11.671 0.228 -19.728 1.00 69.56 85 SER A CA 1
ATOM 617 C C . SER A 1 85 ? 13.048 0.707 -19.227 1.00 69.56 85 SER A C 1
ATOM 619 O O . SER A 1 85 ? 13.633 1.640 -19.780 1.00 69.56 85 SER A O 1
ATOM 621 N N . GLY A 1 86 ? 13.593 0.051 -18.194 1.00 64.50 86 GLY A N 1
ATOM 622 C CA . GLY A 1 86 ? 14.967 0.278 -17.717 1.00 64.50 86 GLY A CA 1
ATOM 623 C C . GLY A 1 86 ? 15.114 1.411 -16.698 1.00 64.50 86 GLY A C 1
ATOM 624 O O . GLY A 1 86 ? 16.233 1.829 -16.387 1.00 64.50 86 GLY A O 1
ATOM 625 N N . SER A 1 87 ? 13.995 1.907 -16.172 1.00 72.81 87 SER A N 1
ATOM 626 C CA . SER A 1 87 ? 13.962 2.702 -14.947 1.00 72.81 87 SER A CA 1
ATOM 627 C C . SER A 1 87 ? 14.401 1.876 -13.730 1.00 72.81 87 SER A C 1
ATOM 629 O O . SER A 1 87 ? 14.421 0.648 -13.764 1.00 72.81 87 SER A O 1
ATOM 631 N N . GLN A 1 88 ? 14.754 2.529 -12.619 1.00 85.06 88 GLN A N 1
ATOM 632 C CA . GLN A 1 88 ? 14.850 1.788 -11.360 1.00 85.06 88 GLN A CA 1
ATOM 633 C C . GLN A 1 88 ? 13.450 1.301 -10.964 1.00 85.06 88 GLN A C 1
ATOM 635 O O . GLN A 1 88 ? 12.525 2.115 -10.995 1.00 85.06 88 GLN A O 1
ATOM 640 N N . PRO A 1 89 ? 13.288 0.024 -10.568 1.00 91.56 89 PRO A N 1
ATOM 641 C CA . PRO A 1 89 ? 12.001 -0.473 -10.116 1.00 91.56 89 PRO A CA 1
ATOM 642 C C . PRO A 1 89 ? 11.452 0.356 -8.954 1.00 91.56 89 PRO A C 1
ATOM 644 O O . PRO A 1 89 ? 12.179 0.678 -8.010 1.00 91.56 89 PRO A O 1
ATOM 647 N N . ALA A 1 90 ? 10.160 0.652 -9.008 1.00 94.31 90 ALA A N 1
ATOM 648 C CA . ALA A 1 90 ? 9.426 1.392 -7.993 1.00 94.31 90 ALA A CA 1
ATOM 649 C C . ALA A 1 90 ? 8.259 0.558 -7.459 1.00 94.31 90 ALA A C 1
ATOM 651 O O . ALA A 1 90 ? 7.761 -0.355 -8.115 1.00 94.31 90 ALA A O 1
ATOM 652 N N . ILE A 1 91 ? 7.801 0.874 -6.254 1.00 95.75 91 ILE A N 1
ATOM 653 C CA . ILE A 1 91 ? 6.559 0.340 -5.707 1.00 95.75 91 ILE A CA 1
ATOM 654 C C . ILE A 1 91 ? 5.479 1.381 -5.976 1.00 95.75 91 ILE A C 1
ATOM 656 O O . ILE A 1 91 ? 5.473 2.444 -5.352 1.00 95.75 91 ILE A O 1
ATOM 660 N N . GLY A 1 92 ? 4.569 1.069 -6.895 1.00 94.00 92 GLY A N 1
ATOM 661 C CA . GLY A 1 92 ? 3.336 1.829 -7.047 1.00 94.00 92 GLY A CA 1
ATOM 662 C C . GLY A 1 92 ? 2.451 1.565 -5.838 1.00 94.00 92 GLY A C 1
ATOM 663 O O . GLY A 1 92 ? 2.151 0.406 -5.546 1.00 94.00 92 GLY A O 1
ATOM 664 N N . LEU A 1 93 ? 2.068 2.619 -5.124 1.00 92.62 93 LEU A N 1
ATOM 665 C CA . LEU A 1 93 ? 1.207 2.589 -3.949 1.00 92.62 93 LEU A CA 1
ATOM 666 C C . LEU A 1 93 ? 0.081 3.615 -4.127 1.00 92.62 93 LEU A C 1
ATOM 668 O O . LEU A 1 93 ? 0.292 4.824 -4.003 1.00 92.62 93 LEU A O 1
ATOM 672 N N . GLY A 1 94 ? -1.122 3.134 -4.437 1.00 86.50 94 GLY A N 1
ATOM 673 C CA . GLY A 1 94 ? -2.211 3.985 -4.915 1.00 86.50 94 GLY A CA 1
ATOM 674 C C . GLY A 1 94 ? -1.814 4.701 -6.210 1.00 86.50 94 GLY A C 1
ATOM 675 O O . GLY A 1 94 ? -1.469 4.053 -7.193 1.00 86.50 94 GLY A O 1
ATOM 676 N N . GLU A 1 95 ? -1.835 6.035 -6.200 1.00 83.12 95 GLU A N 1
ATOM 677 C CA . GLU A 1 95 ? -1.456 6.882 -7.346 1.00 83.12 95 GLU A CA 1
ATOM 678 C C . GLU A 1 95 ? 0.002 7.386 -7.281 1.00 83.12 95 GLU A C 1
ATOM 680 O O . GLU A 1 95 ? 0.380 8.289 -8.024 1.00 83.12 95 GLU A O 1
ATOM 685 N N . THR A 1 96 ? 0.820 6.865 -6.356 1.00 89.00 96 THR A N 1
ATOM 686 C CA . THR A 1 96 ? 2.197 7.337 -6.128 1.00 89.00 96 THR A CA 1
ATOM 687 C C . THR A 1 96 ? 3.221 6.233 -6.356 1.00 89.00 96 THR A C 1
ATOM 689 O O . THR A 1 96 ? 3.087 5.142 -5.808 1.00 89.00 96 THR A O 1
ATOM 692 N N . ASP A 1 97 ? 4.292 6.552 -7.079 1.00 92.44 97 ASP A N 1
ATOM 693 C CA . ASP A 1 97 ? 5.473 5.696 -7.178 1.00 92.44 97 ASP A CA 1
ATOM 694 C C . ASP A 1 97 ? 6.418 5.991 -6.013 1.00 92.44 97 ASP A C 1
ATOM 696 O O . ASP A 1 97 ? 6.749 7.148 -5.747 1.00 92.44 97 ASP A O 1
ATOM 700 N N . THR A 1 98 ? 6.844 4.944 -5.315 1.00 93.69 98 THR A N 1
ATOM 701 C CA . THR A 1 98 ? 7.712 5.040 -4.137 1.00 93.69 98 THR A CA 1
ATOM 702 C C . THR A 1 98 ? 8.933 4.154 -4.283 1.00 93.69 98 THR A C 1
ATOM 704 O O . THR A 1 98 ? 8.877 3.087 -4.901 1.00 93.69 98 THR A O 1
ATOM 707 N N . ASP A 1 99 ? 10.046 4.565 -3.683 1.00 94.38 99 ASP A N 1
ATOM 708 C CA . ASP A 1 99 ? 11.187 3.667 -3.544 1.00 94.38 99 ASP A CA 1
ATOM 709 C C . ASP A 1 99 ? 10.977 2.643 -2.409 1.00 94.38 99 ASP A C 1
ATOM 711 O O . ASP A 1 99 ? 10.004 2.660 -1.645 1.00 94.38 99 ASP A O 1
ATOM 715 N N . ALA A 1 100 ? 11.918 1.709 -2.271 1.00 94.81 100 ALA A N 1
ATOM 716 C CA . ALA A 1 100 ? 11.805 0.648 -1.280 1.00 94.81 100 ALA A CA 1
ATOM 717 C C . ALA A 1 100 ? 11.919 1.141 0.180 1.00 94.81 100 ALA A C 1
ATOM 719 O O . ALA A 1 100 ? 11.460 0.451 1.096 1.00 94.81 100 ALA A O 1
ATOM 720 N N . ALA A 1 101 ? 12.583 2.266 0.449 1.00 96.19 101 ALA A N 1
ATOM 721 C CA . ALA A 1 101 ? 12.677 2.840 1.790 1.00 96.19 101 ALA A CA 1
ATOM 722 C C . ALA A 1 101 ? 11.375 3.566 2.155 1.00 96.19 101 ALA A C 1
ATOM 724 O O . ALA A 1 101 ? 10.831 3.335 3.239 1.00 96.19 101 ALA A O 1
ATOM 725 N N . GLU A 1 102 ? 10.837 4.356 1.229 1.00 96.19 102 GLU A N 1
ATOM 726 C CA . GLU A 1 102 ? 9.559 5.054 1.349 1.00 96.19 102 GLU A CA 1
ATOM 727 C C . GLU A 1 102 ? 8.399 4.074 1.534 1.00 96.19 102 GLU A C 1
ATOM 729 O O . GLU A 1 102 ? 7.626 4.209 2.486 1.00 96.19 102 GLU A O 1
ATOM 734 N N . ALA A 1 103 ? 8.325 3.018 0.718 1.00 95.81 103 ALA A N 1
ATOM 735 C CA . ALA A 1 103 ? 7.301 1.985 0.850 1.00 95.81 103 ALA A CA 1
ATOM 736 C C . ALA A 1 103 ? 7.361 1.283 2.218 1.00 95.81 103 ALA A C 1
ATOM 738 O O . ALA A 1 103 ? 6.332 1.028 2.846 1.00 95.81 103 ALA A O 1
ATOM 739 N N . ARG A 1 104 ? 8.566 1.005 2.738 1.00 97.75 104 ARG A N 1
ATOM 740 C CA . ARG A 1 104 ? 8.734 0.408 4.076 1.00 97.75 104 ARG A CA 1
ATOM 741 C C . ARG A 1 104 ? 8.341 1.363 5.195 1.00 97.75 104 ARG A C 1
ATOM 743 O O . ARG A 1 104 ? 7.800 0.902 6.201 1.00 97.75 104 ARG A O 1
ATOM 750 N N . ALA A 1 105 ? 8.630 2.655 5.050 1.00 97.44 105 ALA A N 1
ATOM 751 C CA . ALA A 1 105 ? 8.178 3.673 5.990 1.00 97.44 105 ALA A CA 1
ATOM 752 C C . ALA A 1 105 ? 6.647 3.745 5.988 1.00 97.44 105 ALA A C 1
ATOM 754 O O . ALA A 1 105 ? 6.028 3.595 7.038 1.00 97.44 105 ALA A O 1
ATOM 755 N N . LYS A 1 106 ? 6.031 3.817 4.806 1.00 95.94 106 LYS A N 1
ATOM 756 C CA . LYS A 1 106 ? 4.575 3.851 4.663 1.00 95.94 106 LYS A CA 1
ATOM 757 C C . LYS A 1 106 ? 3.896 2.583 5.188 1.00 95.94 106 LYS A C 1
ATOM 759 O O . LYS A 1 106 ? 2.870 2.662 5.854 1.00 95.94 106 LYS A O 1
ATOM 764 N N . ALA A 1 107 ? 4.509 1.416 5.004 1.00 96.44 107 ALA A N 1
ATOM 765 C CA . ALA A 1 107 ? 4.017 0.166 5.578 1.00 96.44 107 ALA A CA 1
ATOM 766 C C . ALA A 1 107 ? 4.030 0.152 7.118 1.00 96.44 107 ALA A C 1
ATOM 768 O O . ALA A 1 107 ? 3.246 -0.581 7.720 1.00 96.44 107 ALA A O 1
ATOM 769 N N . LYS A 1 108 ? 4.917 0.916 7.776 1.00 98.25 108 LYS A N 1
ATOM 770 C CA . LYS A 1 108 ? 4.865 1.094 9.238 1.00 98.25 108 LYS A CA 1
ATOM 771 C C . LYS A 1 108 ? 3.670 1.955 9.636 1.00 98.25 108 LYS A C 1
ATOM 773 O O . LYS A 1 108 ? 2.995 1.601 10.597 1.00 98.25 108 LYS A O 1
ATOM 778 N N . ASP A 1 109 ? 3.383 3.013 8.879 1.00 96.94 109 ASP A N 1
ATOM 779 C CA . ASP A 1 109 ? 2.205 3.854 9.115 1.00 96.94 109 ASP A CA 1
ATOM 780 C C . ASP A 1 109 ? 0.912 3.039 8.979 1.00 96.94 109 ASP A C 1
ATOM 782 O O . ASP A 1 109 ? 0.033 3.146 9.827 1.00 96.94 109 ASP A O 1
ATOM 786 N N . PHE A 1 110 ? 0.809 2.172 7.963 1.00 96.06 110 PHE A N 1
ATOM 787 C CA . PHE A 1 110 ? -0.362 1.302 7.793 1.00 96.06 110 PHE A CA 1
ATOM 788 C C . PHE A 1 110 ? -0.528 0.287 8.920 1.00 96.06 110 PHE A C 1
ATOM 790 O O . PHE A 1 110 ? -1.651 0.046 9.350 1.00 96.06 110 PHE A O 1
ATOM 797 N N . ARG A 1 111 ? 0.573 -0.284 9.425 1.00 98.19 111 ARG A N 1
ATOM 798 C CA . ARG A 1 111 ? 0.527 -1.161 10.604 1.00 98.19 111 ARG A CA 1
ATOM 799 C C . ARG A 1 111 ? 0.011 -0.412 11.824 1.00 98.19 111 ARG A C 1
ATOM 801 O O . ARG A 1 111 ? -0.943 -0.860 12.437 1.00 98.19 111 ARG A O 1
ATOM 808 N N . LYS A 1 112 ? 0.556 0.777 12.090 1.00 98.00 112 LYS A N 1
ATOM 809 C CA . LYS A 1 112 ? 0.066 1.623 13.179 1.00 98.00 112 LYS A CA 1
ATOM 810 C C . LYS A 1 112 ? -1.420 1.966 13.021 1.00 98.00 112 LYS A C 1
ATOM 812 O O . LYS A 1 112 ? -2.153 1.937 13.997 1.00 98.00 112 LYS A O 1
ATOM 817 N N . PHE A 1 113 ? -1.858 2.298 11.810 1.00 97.38 113 PHE A N 1
ATOM 818 C CA . PHE A 1 113 ? -3.267 2.578 11.543 1.00 97.38 113 PHE A CA 1
ATOM 819 C C . PHE A 1 113 ? -4.164 1.369 11.841 1.00 97.38 113 PHE A C 1
ATOM 821 O O . PHE A 1 113 ? -5.233 1.545 12.418 1.00 97.38 113 PHE A O 1
ATOM 828 N N . ALA A 1 114 ? -3.735 0.158 11.476 1.00 97.62 114 ALA A N 1
ATOM 829 C CA . ALA A 1 114 ? -4.461 -1.065 11.804 1.00 97.62 114 ALA A CA 1
ATOM 830 C C . ALA A 1 114 ? -4.551 -1.277 13.326 1.00 97.62 114 ALA A C 1
ATOM 832 O O . ALA A 1 114 ? -5.649 -1.485 13.832 1.00 97.62 114 ALA A O 1
ATOM 833 N N . ASP A 1 115 ? -3.439 -1.115 14.052 1.00 98.50 115 ASP A N 1
ATOM 834 C CA . ASP A 1 115 ? -3.411 -1.217 15.520 1.00 98.50 115 ASP A CA 1
ATOM 835 C C . ASP A 1 115 ? -4.346 -0.176 16.183 1.00 98.50 115 ASP A C 1
ATOM 837 O O . ASP A 1 115 ? -5.088 -0.468 17.126 1.00 98.50 115 ASP A O 1
ATOM 841 N N . ASP A 1 116 ? -4.339 1.062 15.673 1.00 98.31 116 ASP A N 1
ATOM 842 C CA . ASP A 1 116 ? -5.206 2.137 16.162 1.00 98.31 116 ASP A CA 1
ATOM 843 C C . ASP A 1 116 ? -6.695 1.818 15.871 1.00 98.31 116 ASP A C 1
ATOM 845 O O . ASP A 1 116 ? -7.560 2.120 16.694 1.00 98.31 116 ASP A O 1
ATOM 849 N N . LEU A 1 117 ? -7.012 1.174 14.739 1.00 97.50 117 LEU A N 1
ATOM 850 C CA . LEU A 1 117 ? -8.373 0.740 14.396 1.00 97.50 117 LEU A CA 1
ATOM 851 C C . LEU A 1 117 ? -8.874 -0.388 15.309 1.00 97.50 117 LEU A C 1
ATOM 853 O O . LEU A 1 117 ? -10.024 -0.342 15.745 1.00 97.50 117 LEU A O 1
ATOM 857 N N . GLU A 1 118 ? -8.025 -1.367 15.626 1.00 98.31 118 GLU A N 1
ATOM 858 C CA . GLU A 1 118 ? -8.339 -2.419 16.605 1.00 98.31 118 GLU A CA 1
ATOM 859 C C . GLU A 1 118 ? -8.642 -1.807 17.978 1.00 98.31 118 GLU A C 1
ATOM 861 O O . GLU A 1 118 ? -9.672 -2.102 18.581 1.00 98.31 118 GLU A O 1
ATOM 866 N N . THR A 1 119 ? -7.831 -0.838 18.409 1.00 97.94 119 THR A N 1
ATOM 867 C CA . THR A 1 119 ? -8.064 -0.104 19.662 1.00 97.94 119 THR A CA 1
ATOM 868 C C . THR A 1 119 ? -9.423 0.614 19.673 1.00 97.94 119 THR A C 1
ATOM 870 O O . THR A 1 119 ? -10.110 0.642 20.696 1.00 97.94 119 THR A O 1
ATOM 873 N N . LEU A 1 120 ? -9.841 1.209 18.547 1.00 98.00 120 LEU A N 1
ATOM 874 C CA . LEU A 1 120 ? -11.166 1.832 18.430 1.00 98.00 120 LEU A CA 1
ATOM 875 C C . LEU A 1 120 ? -12.298 0.802 18.561 1.00 98.00 120 LEU A C 1
ATOM 877 O O . LEU A 1 120 ? -13.298 1.093 19.219 1.00 98.00 120 LEU A O 1
ATOM 881 N N . ALA A 1 121 ? -12.143 -0.381 17.962 1.00 96.81 121 ALA A N 1
ATOM 882 C CA . ALA A 1 121 ? -13.125 -1.457 18.062 1.00 96.81 121 ALA A CA 1
ATOM 883 C C . ALA A 1 121 ? -13.264 -1.963 19.509 1.00 96.81 121 ALA A C 1
ATOM 885 O O . ALA A 1 121 ? -14.381 -2.040 20.022 1.00 96.81 121 ALA A O 1
ATOM 886 N N . ASP A 1 122 ? -12.148 -2.173 20.208 1.00 96.62 122 ASP A N 1
ATOM 887 C CA . ASP A 1 122 ? -12.148 -2.587 21.616 1.00 96.62 122 ASP A CA 1
ATOM 888 C C . ASP A 1 122 ? -12.875 -1.573 22.517 1.00 96.62 122 ASP A C 1
ATOM 890 O O . ASP A 1 122 ? -13.643 -1.940 23.411 1.00 96.62 122 ASP A O 1
ATOM 894 N N . MET A 1 123 ? -12.683 -0.271 22.271 1.00 95.44 123 MET A N 1
ATOM 895 C CA . MET A 1 123 ? -13.396 0.777 23.010 1.00 95.44 123 MET A CA 1
ATOM 896 C C . MET A 1 123 ? -14.907 0.765 22.741 1.00 95.44 123 MET A C 1
ATOM 898 O O . MET A 1 123 ? -15.693 1.031 23.658 1.00 95.44 123 MET A O 1
ATOM 902 N N . MET A 1 124 ? -15.336 0.446 21.514 1.00 95.06 124 MET A N 1
ATOM 903 C CA . MET A 1 124 ? -16.759 0.286 21.197 1.00 95.06 124 MET A CA 1
ATOM 904 C C . MET A 1 124 ? -17.364 -0.885 21.981 1.00 95.06 124 MET A C 1
ATOM 906 O O . MET A 1 124 ? -18.406 -0.723 22.621 1.00 95.06 124 MET A O 1
ATOM 910 N N . ASP A 1 125 ? -16.683 -2.028 22.014 1.00 92.56 125 ASP A N 1
ATOM 911 C CA . ASP A 1 125 ? -17.146 -3.216 22.737 1.00 92.56 125 ASP A CA 1
ATOM 912 C C . ASP A 1 125 ? -17.208 -2.985 24.258 1.00 92.56 125 ASP A C 1
ATOM 914 O O . ASP A 1 125 ? -18.194 -3.351 24.911 1.00 92.56 125 ASP A O 1
ATOM 918 N N . ALA A 1 126 ? -16.222 -2.289 24.830 1.00 89.38 126 ALA A N 1
ATOM 919 C CA . ALA A 1 126 ? -16.224 -1.907 26.243 1.00 89.38 126 ALA A CA 1
ATOM 920 C C . ALA A 1 126 ? -17.381 -0.954 26.603 1.00 89.38 126 ALA A C 1
ATOM 922 O O . ALA A 1 126 ? -18.012 -1.104 27.656 1.00 89.38 126 ALA A O 1
ATOM 923 N N . THR A 1 127 ? -17.699 -0.001 25.720 1.00 85.12 127 THR A N 1
ATOM 924 C CA . THR A 1 127 ? -18.817 0.938 25.919 1.00 85.12 127 THR A CA 1
ATOM 925 C C . THR A 1 127 ? -20.153 0.195 25.935 1.00 85.12 127 THR A C 1
ATOM 927 O O . THR A 1 127 ? -20.937 0.347 26.870 1.00 85.12 127 THR A O 1
ATOM 930 N N . THR A 1 128 ? -20.385 -0.692 24.961 1.00 76.69 128 THR A N 1
ATOM 931 C CA . THR A 1 128 ? -21.637 -1.468 24.897 1.00 76.69 128 THR A CA 1
ATOM 932 C C . THR A 1 128 ? -21.807 -2.450 26.060 1.00 76.69 128 THR A C 1
ATOM 934 O O . THR A 1 128 ? -22.936 -2.748 26.454 1.00 76.69 128 THR A O 1
ATOM 937 N N . SER A 1 129 ? -20.705 -2.944 26.628 1.00 68.50 129 SER A N 1
ATOM 938 C CA . SER A 1 129 ? -20.721 -3.824 27.803 1.00 68.50 129 SER A CA 1
ATOM 939 C C . SER A 1 129 ? -21.071 -3.053 29.080 1.00 68.50 129 SER A C 1
ATOM 941 O O . SER A 1 129 ? -21.926 -3.490 29.847 1.00 68.50 129 SER A O 1
ATOM 943 N N . THR A 1 130 ? -20.500 -1.856 29.256 1.00 67.06 130 THR A N 1
ATOM 944 C CA . THR A 1 130 ? -20.787 -0.981 30.406 1.00 67.06 130 THR A CA 1
ATOM 945 C C . THR A 1 130 ? -22.258 -0.547 30.437 1.00 67.06 130 THR A C 1
ATOM 947 O O . THR A 1 130 ? -22.886 -0.576 31.495 1.00 67.06 130 THR A O 1
ATOM 950 N N . ASP A 1 131 ? -22.850 -0.220 29.285 1.00 59.53 131 ASP A N 1
ATOM 951 C CA . ASP A 1 131 ? -24.270 0.155 29.201 1.00 59.53 131 ASP A CA 1
ATOM 952 C C . ASP A 1 131 ? -25.217 -1.003 29.569 1.00 59.53 131 ASP A C 1
ATOM 954 O O . ASP A 1 131 ? -26.270 -0.785 30.175 1.00 59.53 131 ASP A O 1
ATOM 958 N N . ARG A 1 132 ? -24.844 -2.251 29.251 1.00 58.47 132 ARG A N 1
ATOM 959 C CA . ARG A 1 132 ? -25.617 -3.444 29.639 1.00 58.47 132 ARG A CA 1
ATOM 960 C C . ARG A 1 132 ? -25.554 -3.713 31.141 1.00 58.47 132 ARG A C 1
ATOM 962 O O . ARG A 1 132 ? -26.580 -4.054 31.728 1.00 58.47 132 ARG A O 1
ATOM 969 N N . ASP A 1 133 ? -24.394 -3.513 31.758 1.00 56.50 133 ASP A N 1
ATOM 970 C CA . ASP A 1 133 ? -24.214 -3.705 33.200 1.00 56.50 133 ASP A CA 1
ATOM 971 C C . ASP A 1 133 ? -24.902 -2.604 34.026 1.00 56.50 133 ASP A C 1
ATOM 973 O O . ASP A 1 133 ? -25.409 -2.876 35.110 1.00 56.50 133 ASP A O 1
ATOM 977 N N . VAL A 1 134 ? -25.011 -1.376 33.503 1.00 54.53 134 VAL A N 1
ATOM 978 C CA . VAL A 1 134 ? -25.780 -0.290 34.144 1.00 54.53 134 VAL A CA 1
ATOM 979 C C . VAL A 1 134 ? -27.296 -0.487 33.991 1.00 54.53 134 VAL A C 1
ATOM 981 O O . VAL A 1 134 ? -28.053 -0.154 34.905 1.00 54.53 134 VAL A O 1
ATOM 984 N N . ALA A 1 135 ? -27.759 -1.060 32.874 1.00 53.53 135 ALA A N 1
ATOM 985 C CA . ALA A 1 135 ? -29.171 -1.404 32.672 1.00 53.53 135 ALA A CA 1
ATOM 986 C C . ALA A 1 135 ? -29.631 -2.601 33.529 1.00 53.53 135 ALA A C 1
ATOM 988 O O . ALA A 1 135 ? -30.821 -2.735 33.823 1.00 53.53 135 ALA A O 1
ATOM 989 N N . SER A 1 136 ? -28.700 -3.454 33.964 1.00 49.06 136 SER A N 1
ATOM 990 C CA . SER A 1 136 ? -28.954 -4.529 34.921 1.00 49.06 136 SER A CA 1
ATOM 991 C C . SER A 1 136 ? -28.742 -4.000 36.340 1.00 49.06 136 SER A C 1
ATOM 993 O O . SER A 1 136 ? -27.671 -4.144 36.918 1.00 49.06 136 SER A O 1
ATOM 995 N N . CYS A 1 137 ? -29.774 -3.338 36.872 1.00 51.00 137 CYS A N 1
ATOM 996 C CA . CYS A 1 137 ? -29.815 -2.663 38.171 1.00 51.00 137 CYS A CA 1
ATOM 997 C C . CYS A 1 137 ? -28.838 -3.227 39.228 1.00 51.00 137 CYS A C 1
ATOM 999 O O . CYS A 1 137 ? -28.914 -4.421 39.540 1.00 51.00 137 CYS A O 1
ATOM 1001 N N . PRO A 1 138 ? -28.009 -2.390 39.888 1.00 51.72 138 PRO A N 1
ATOM 1002 C CA . PRO A 1 138 ? -27.330 -2.823 41.099 1.00 51.72 138 PRO A CA 1
ATOM 1003 C C . PRO A 1 138 ? -28.403 -3.215 42.118 1.00 51.72 138 PRO A C 1
ATOM 1005 O O . PRO A 1 138 ? -29.290 -2.421 42.449 1.00 51.72 138 PRO A O 1
ATOM 1008 N N . GLY A 1 139 ? -28.357 -4.469 42.568 1.00 52.12 139 GLY A N 1
ATOM 1009 C CA . GLY A 1 139 ? -29.296 -5.002 43.546 1.00 52.12 139 GLY A CA 1
ATOM 1010 C C . GLY A 1 139 ? -29.363 -4.090 44.769 1.00 52.12 139 GLY A C 1
ATOM 1011 O O . GLY A 1 139 ? -28.394 -3.988 45.517 1.00 52.12 139 GLY A O 1
ATOM 1012 N N . GLY A 1 140 ? -30.500 -3.414 44.962 1.00 47.09 140 GLY A N 1
ATOM 1013 C CA . GLY A 1 140 ? -30.739 -2.633 46.176 1.00 47.09 140 GLY A CA 1
ATOM 1014 C C . GLY A 1 140 ? -31.662 -1.417 46.088 1.00 47.09 140 GLY A C 1
ATOM 1015 O O . GLY A 1 140 ? -32.043 -0.923 47.145 1.00 47.09 140 GLY A O 1
ATOM 1016 N N . VAL A 1 141 ? -32.073 -0.930 44.911 1.00 46.31 141 VAL A N 1
ATOM 1017 C CA . VAL A 1 141 ? -33.066 0.165 44.830 1.00 46.31 141 VAL A CA 1
ATOM 1018 C C . VAL A 1 141 ? -34.424 -0.338 44.337 1.00 46.31 141 VAL A C 1
ATOM 1020 O O . VAL A 1 141 ? -34.671 -0.555 43.157 1.00 46.31 141 VAL A O 1
ATOM 1023 N N . SER A 1 142 ? -35.308 -0.545 45.311 1.00 52.28 142 SER A N 1
ATOM 1024 C CA . SER A 1 142 ? -36.693 -1.008 45.196 1.00 52.28 142 SER A CA 1
ATOM 1025 C C . SER A 1 142 ? -37.638 0.062 44.616 1.00 52.28 142 SER A C 1
ATOM 1027 O O . SER A 1 142 ? -38.549 0.506 45.310 1.00 52.28 142 SER A O 1
ATOM 1029 N N . PHE A 1 143 ? -37.453 0.491 43.364 1.00 49.03 143 PHE A N 1
ATOM 1030 C CA . PHE A 1 143 ? -38.404 1.400 42.699 1.00 49.03 143 PHE A CA 1
ATOM 1031 C C . PHE A 1 143 ? -38.601 1.074 41.212 1.00 49.03 143 PHE A C 1
ATOM 1033 O O . PHE A 1 143 ? -38.407 1.916 40.342 1.00 49.03 143 PHE A O 1
ATOM 1040 N N . CYS A 1 144 ? -39.044 -0.146 40.914 1.00 53.81 144 CYS A N 1
ATOM 1041 C CA . CYS A 1 144 ? -39.767 -0.428 39.673 1.00 53.81 144 CYS A CA 1
ATOM 1042 C C . CYS A 1 144 ? -41.237 -0.676 40.026 1.00 53.81 144 CYS A C 1
ATOM 1044 O O . CYS A 1 144 ? -41.717 -1.804 39.975 1.00 53.81 144 CYS A O 1
ATOM 1046 N N . THR A 1 145 ? -41.945 0.373 40.448 1.00 52.81 145 THR A N 1
ATOM 1047 C CA . THR A 1 145 ? -43.402 0.316 40.611 1.00 52.81 145 THR A CA 1
ATOM 1048 C C . THR A 1 145 ? -44.034 0.546 39.242 1.00 52.81 145 THR A C 1
ATOM 1050 O O . THR A 1 145 ? -44.339 1.674 38.865 1.00 52.81 145 THR A O 1
ATOM 1053 N N . GLY A 1 146 ? -44.15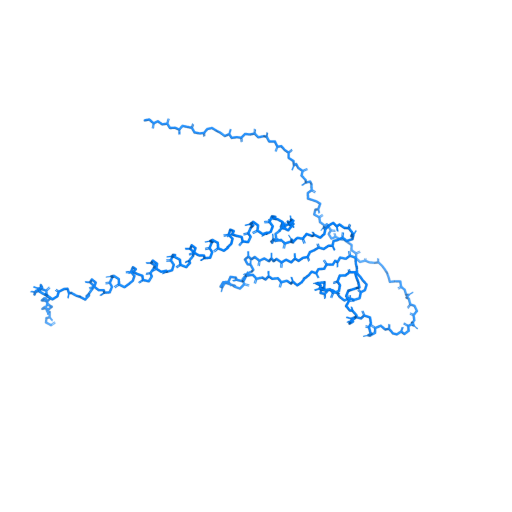3 -0.526 38.462 1.00 45.28 146 GLY A N 1
ATOM 1054 C CA . GLY A 1 146 ? -45.046 -0.575 37.310 1.00 45.28 146 GLY A CA 1
ATOM 1055 C C . GLY A 1 146 ? -46.450 -0.906 37.797 1.00 45.28 146 GLY A C 1
ATOM 1056 O O . GLY A 1 146 ? -46.849 -2.063 37.758 1.00 45.28 146 GLY A O 1
ATOM 1057 N N . ASP A 1 147 ? -47.146 0.102 38.315 1.00 56.47 147 ASP A N 1
ATOM 1058 C CA . ASP A 1 147 ? -48.591 0.065 38.524 1.00 56.47 147 ASP A CA 1
ATOM 1059 C C . ASP A 1 147 ? -49.231 0.679 37.277 1.00 56.47 147 ASP A C 1
ATOM 1061 O O . ASP A 1 147 ? -48.944 1.832 36.944 1.00 56.47 147 ASP A O 1
ATOM 1065 N N . SER A 1 148 ? -50.004 -0.106 36.533 1.00 48.25 148 SER A N 1
ATOM 1066 C CA . SER A 1 148 ? -50.982 0.368 35.551 1.00 48.25 148 SER A CA 1
ATOM 1067 C C . SER A 1 148 ? -51.933 -0.790 35.248 1.00 48.25 148 SER A C 1
ATOM 1069 O O . SER A 1 148 ? -51.491 -1.812 34.722 1.00 48.25 148 SER A O 1
ATOM 1071 N N . ASP A 1 149 ? -53.191 -0.592 35.655 1.00 44.28 149 ASP A N 1
ATOM 1072 C CA . ASP A 1 149 ? -54.410 -1.364 35.351 1.00 44.28 149 ASP A CA 1
ATOM 1073 C C . ASP A 1 149 ? -54.473 -1.996 33.946 1.00 44.28 149 ASP A C 1
ATOM 1075 O O . ASP A 1 149 ? -54.093 -1.323 32.955 1.00 44.28 149 ASP A O 1
#